Protein AF-A0A7S0QT27-F1 (afdb_monomer_lite)

Organism: NCBI:txid233186

Foldseek 3Di:
DEEEQLWDDDPLVVLVVDPQSLVVSVPVVVVLCVVLDVQAAYEYERLDDDDPVVVVVSQVVVVVSVCPPSVVRYDYAYQPCSVVDDSSDISLVSNVVRVVRLVVVLVVCPPHQYAYEYSQDADSNVVSCVSSVHHYDDDDRVLSNQCVDPQSVVVVCVVVVHDDPDDDHD

InterPro domains:
  IPR038752 IQ domain-containing protein H [PTHR14465] (1-170)
  IPR056855 IQCH-like, ATP-grasp [PF24923] (141-170)

pLDDT: mean 93.93, std 4.91, range [61.28, 98.5]

Sequence (170 aa):
VVVHVPSISREEAQRMSMDFFAVQENSQLGRLMWVGSPDVEVVYVSPFPLSADVVQYYSKLLQIRGLERAEERFKLVHPENYDRFPSHLPLAAVLLYSPRCLKRVANFCRGKEAFIIPGQVGPDDVRLACALDLPVLGPEPQVAAVYGSKSGAKRIFAMAEVNTPPGAYD

Secondary structure (DSSP, 8-state):
-EEEEEEE---HHHHHTSTTHHHHHGGGGGGGGGGGSTT--EEEE-SSPPPHHHHHHHHHHHHHTT-TTHHHHEEEE--TTTTSS-TTS-HHHHHHT-HHHHHHHHHHHTTS--EEEEEE--HHHHHHHHHHT--B-S--HHHHHHHTSHHHHHHHHHHTT----S----

Radius of gyration: 17.67 Å; chains: 1; bounding box: 39×36×51 Å

Structure (mmCIF, N/CA/C/O backbone):
data_AF-A0A7S0QT27-F1
#
_entry.id   AF-A0A7S0QT27-F1
#
loop_
_atom_site.group_PDB
_atom_site.id
_atom_site.type_symbol
_atom_site.label_atom_id
_atom_site.label_alt_id
_atom_site.label_comp_id
_atom_site.label_asym_id
_atom_site.label_entity_id
_atom_site.label_seq_id
_atom_site.pdbx_PDB_ins_code
_atom_site.Cartn_x
_atom_site.Cartn_y
_atom_site.Cartn_z
_atom_site.occupancy
_atom_site.B_iso_or_equiv
_atom_site.auth_seq_id
_atom_site.auth_comp_id
_atom_site.auth_asym_id
_atom_site.auth_atom_id
_atom_site.pdbx_PDB_model_num
ATOM 1 N N . VAL A 1 1 ? -13.870 3.415 3.012 1.00 97.19 1 VAL A N 1
ATOM 2 C CA . VAL A 1 1 ? -12.533 3.254 3.633 1.00 97.19 1 VAL A CA 1
ATOM 3 C C . VAL A 1 1 ? -11.522 2.927 2.558 1.00 97.19 1 VAL A C 1
ATOM 5 O O . VAL A 1 1 ? -11.742 2.019 1.772 1.00 97.19 1 VAL A O 1
ATOM 8 N N . VAL A 1 2 ? -10.407 3.636 2.533 1.00 98.12 2 VAL A N 1
ATOM 9 C CA . VAL A 1 2 ? -9.306 3.366 1.613 1.00 98.12 2 VAL A CA 1
ATOM 10 C C . VAL A 1 2 ? -8.152 2.777 2.409 1.00 98.12 2 VAL A C 1
ATOM 12 O O . VAL A 1 2 ? -7.628 3.428 3.313 1.00 98.12 2 VAL A O 1
ATOM 15 N N . VAL A 1 3 ? -7.771 1.538 2.100 1.00 98.50 3 VAL A N 1
ATOM 16 C CA . VAL A 1 3 ? -6.626 0.865 2.721 1.00 98.50 3 VAL A CA 1
ATOM 17 C C . VAL A 1 3 ? -5.409 1.070 1.829 1.00 98.50 3 VAL A C 1
ATOM 19 O O . VAL A 1 3 ? -5.233 0.393 0.819 1.00 98.50 3 VAL A O 1
ATOM 22 N N . HIS A 1 4 ? -4.560 2.026 2.182 1.00 98.31 4 HIS A N 1
ATOM 23 C CA . HIS A 1 4 ? -3.295 2.237 1.499 1.00 98.31 4 HIS A CA 1
ATOM 24 C C . HIS A 1 4 ? -2.253 1.258 2.024 1.00 98.31 4 HIS A C 1
ATOM 26 O O . HIS A 1 4 ? -1.837 1.327 3.182 1.00 98.31 4 HIS A O 1
ATOM 32 N N . VAL A 1 5 ? -1.805 0.383 1.132 1.00 98.19 5 VAL A N 1
ATOM 33 C CA . VAL A 1 5 ? -0.698 -0.538 1.368 1.00 98.19 5 VAL A CA 1
ATOM 34 C C . VAL A 1 5 ? 0.374 -0.146 0.367 1.00 98.19 5 VAL A C 1
ATOM 36 O O . VAL A 1 5 ? 0.303 -0.563 -0.784 1.00 98.19 5 VAL A O 1
ATOM 39 N N . PRO A 1 6 ? 1.328 0.725 0.724 1.00 97.25 6 PRO A N 1
ATOM 40 C CA . PRO A 1 6 ? 2.281 1.280 -0.230 1.00 97.25 6 PRO A CA 1
ATOM 41 C C . PRO A 1 6 ? 3.396 0.272 -0.570 1.00 97.25 6 PRO A C 1
ATOM 43 O O . PRO A 1 6 ? 4.576 0.607 -0.594 1.00 97.25 6 PRO A O 1
ATOM 46 N N . SER A 1 7 ? 3.016 -0.984 -0.814 1.00 96.38 7 SER A N 1
ATOM 47 C CA . SER A 1 7 ? 3.940 -2.055 -1.139 1.00 96.38 7 SER A CA 1
ATOM 48 C C . SER A 1 7 ? 4.520 -1.880 -2.535 1.00 96.38 7 SER A C 1
ATOM 50 O O . SER A 1 7 ? 3.816 -1.448 -3.451 1.00 96.38 7 SER A O 1
ATOM 52 N N . ILE A 1 8 ? 5.796 -2.218 -2.704 1.00 95.56 8 ILE A N 1
ATOM 53 C CA . ILE A 1 8 ? 6.480 -2.193 -3.997 1.00 95.56 8 ILE A CA 1
ATOM 54 C C . ILE A 1 8 ? 6.620 -3.628 -4.515 1.00 95.56 8 ILE A C 1
ATOM 56 O O . ILE A 1 8 ? 7.602 -4.327 -4.249 1.00 95.56 8 ILE A O 1
ATOM 60 N N . SER A 1 9 ? 5.638 -4.071 -5.299 1.00 91.31 9 SER A N 1
ATOM 61 C CA . SER A 1 9 ? 5.677 -5.376 -5.959 1.00 91.31 9 SER A CA 1
ATOM 62 C C . SER A 1 9 ? 6.521 -5.336 -7.243 1.00 91.31 9 SER A C 1
ATOM 64 O O . SER A 1 9 ? 6.033 -5.029 -8.329 1.00 91.31 9 SER A O 1
ATOM 66 N N . ARG A 1 10 ? 7.816 -5.642 -7.105 1.00 91.31 10 ARG A N 1
ATOM 67 C CA . ARG A 1 10 ? 8.789 -5.843 -8.204 1.00 91.31 10 ARG A CA 1
ATOM 68 C C . ARG A 1 10 ? 9.374 -7.252 -8.202 1.00 91.31 10 ARG A C 1
ATOM 70 O O . ARG A 1 10 ? 9.016 -8.061 -7.356 1.00 91.31 10 ARG A O 1
ATOM 77 N N . GLU A 1 11 ? 10.286 -7.562 -9.113 1.00 91.94 11 GLU A N 1
ATOM 78 C CA . GLU A 1 11 ? 11.096 -8.775 -8.972 1.00 91.94 11 GLU A CA 1
ATOM 79 C C . GLU A 1 11 ? 11.994 -8.689 -7.733 1.00 91.94 11 GLU A C 1
ATOM 81 O O . GLU A 1 11 ? 12.456 -7.611 -7.352 1.00 91.94 11 GLU A O 1
ATOM 86 N N . GLU A 1 12 ? 12.258 -9.830 -7.096 1.00 94.19 12 GLU A N 1
ATOM 87 C CA . GLU A 1 12 ? 13.032 -9.873 -5.853 1.00 94.19 12 GLU A CA 1
ATOM 88 C C . GLU A 1 12 ? 14.436 -9.286 -6.024 1.00 94.19 12 GLU A C 1
ATOM 90 O O . GLU A 1 12 ? 14.840 -8.446 -5.224 1.00 94.19 12 GLU A O 1
ATOM 95 N N . ALA A 1 13 ? 15.129 -9.630 -7.113 1.00 95.06 13 ALA A N 1
ATOM 96 C CA . ALA A 1 13 ? 16.450 -9.088 -7.428 1.00 95.06 13 ALA A CA 1
ATOM 97 C C . ALA A 1 13 ? 16.444 -7.551 -7.535 1.00 95.06 13 ALA A C 1
ATOM 99 O O . ALA A 1 13 ? 17.362 -6.886 -7.054 1.00 95.06 13 ALA A O 1
ATOM 100 N N . GLN A 1 14 ? 15.381 -6.969 -8.104 1.00 93.75 14 GLN A N 1
ATOM 101 C CA . GLN A 1 14 ? 15.227 -5.516 -8.173 1.00 93.75 14 GLN A CA 1
ATOM 102 C C . GLN A 1 14 ? 15.026 -4.920 -6.779 1.00 93.75 14 GLN A C 1
ATOM 104 O O . GLN A 1 14 ? 15.667 -3.926 -6.457 1.00 93.75 14 GLN A O 1
ATOM 109 N N . ARG A 1 15 ? 14.198 -5.535 -5.925 1.00 95.38 15 ARG A N 1
ATOM 110 C CA . ARG A 1 15 ? 14.015 -5.068 -4.539 1.00 95.38 15 ARG A CA 1
ATOM 111 C C . ARG A 1 15 ? 15.299 -5.174 -3.719 1.00 95.38 15 ARG A C 1
ATOM 113 O O . ARG A 1 15 ? 15.596 -4.266 -2.956 1.00 95.38 15 ARG A O 1
ATOM 120 N N . MET A 1 16 ? 16.084 -6.234 -3.907 1.00 96.06 16 MET A N 1
ATOM 121 C CA . MET A 1 16 ? 17.384 -6.400 -3.246 1.00 96.06 16 MET A CA 1
ATOM 122 C C . MET A 1 16 ? 18.393 -5.314 -3.641 1.00 96.06 16 MET A C 1
ATOM 124 O O . MET A 1 16 ? 19.250 -4.967 -2.837 1.00 96.06 16 MET A O 1
ATOM 128 N N . SER A 1 17 ? 18.283 -4.760 -4.853 1.00 96.19 17 SER A N 1
ATOM 129 C CA . SER A 1 17 ? 19.107 -3.627 -5.300 1.00 96.19 17 SER A CA 1
ATOM 130 C C . SER A 1 17 ? 18.629 -2.253 -4.806 1.00 96.19 17 SER A C 1
ATOM 132 O O . SER A 1 17 ? 19.277 -1.249 -5.092 1.00 96.19 17 SER A O 1
ATOM 134 N N . MET A 1 18 ? 17.487 -2.175 -4.111 1.00 95.19 18 MET A N 1
ATOM 135 C CA . MET A 1 18 ? 16.918 -0.911 -3.638 1.00 95.19 18 MET A CA 1
ATOM 136 C C . MET A 1 18 ? 17.412 -0.586 -2.228 1.00 95.19 18 MET A C 1
ATOM 138 O O . MET A 1 18 ? 17.051 -1.251 -1.256 1.00 95.19 18 MET A O 1
ATOM 142 N N . ASP A 1 19 ? 18.166 0.504 -2.102 1.00 94.81 19 ASP A N 1
ATOM 143 C CA . ASP A 1 19 ? 18.593 1.014 -0.800 1.00 94.81 19 ASP A CA 1
ATOM 144 C C . ASP A 1 19 ? 17.397 1.486 0.030 1.00 94.81 19 ASP A C 1
ATOM 146 O O . ASP A 1 19 ? 16.492 2.155 -0.473 1.00 94.81 19 ASP A O 1
ATOM 150 N N . PHE A 1 20 ? 17.397 1.170 1.327 1.00 94.62 20 PHE A N 1
ATOM 151 C CA . PHE A 1 20 ? 16.334 1.569 2.257 1.00 94.62 20 PHE A CA 1
ATOM 152 C C . PHE A 1 20 ? 14.924 1.190 1.765 1.00 94.62 20 PHE A C 1
ATOM 154 O O . PHE A 1 20 ? 13.991 1.983 1.874 1.00 94.62 20 PHE A O 1
ATOM 161 N N . PHE A 1 21 ? 14.756 -0.022 1.224 1.00 95.88 21 PHE A N 1
ATOM 162 C CA . PHE A 1 21 ? 13.515 -0.489 0.592 1.00 95.88 21 PHE A CA 1
ATOM 163 C C . PHE A 1 21 ? 12.232 -0.176 1.391 1.00 95.88 21 PHE A C 1
ATOM 165 O O . PHE A 1 21 ? 11.315 0.445 0.858 1.00 95.88 21 PHE A O 1
ATOM 172 N N . ALA A 1 22 ? 12.193 -0.486 2.692 1.00 94.75 22 ALA A N 1
ATOM 173 C CA . ALA A 1 22 ? 11.048 -0.162 3.549 1.00 94.75 22 ALA A CA 1
ATOM 174 C C . ALA A 1 22 ? 10.770 1.357 3.647 1.00 94.75 22 ALA A C 1
ATOM 176 O O . ALA A 1 22 ? 9.623 1.788 3.732 1.00 94.75 22 ALA A O 1
ATOM 177 N N . VAL A 1 23 ? 11.801 2.206 3.616 1.00 95.44 23 VAL A N 1
ATOM 178 C CA . VAL A 1 23 ? 11.629 3.672 3.584 1.00 95.44 23 VAL A CA 1
ATOM 179 C C . VAL A 1 23 ? 11.046 4.114 2.240 1.00 95.44 23 VAL A C 1
ATOM 181 O O . VAL A 1 23 ? 10.179 4.989 2.204 1.00 95.44 23 VAL A O 1
ATOM 184 N N . GLN A 1 24 ? 11.463 3.480 1.140 1.00 96.38 24 GLN A N 1
ATOM 185 C CA . GLN A 1 24 ? 10.886 3.735 -0.180 1.00 96.38 24 GLN A CA 1
ATOM 186 C C . GLN A 1 24 ? 9.403 3.350 -0.236 1.00 96.38 24 GLN A C 1
ATOM 188 O O . GLN A 1 24 ? 8.596 4.154 -0.701 1.00 96.38 24 GLN A O 1
ATOM 193 N N . GLU A 1 25 ? 9.016 2.193 0.312 1.00 95.62 25 GLU A N 1
ATOM 194 C CA . GLU A 1 25 ? 7.599 1.829 0.471 1.00 95.62 25 GLU A CA 1
ATOM 195 C C . GLU A 1 25 ? 6.853 2.900 1.286 1.00 95.62 25 GLU A C 1
ATOM 197 O O . GLU A 1 25 ? 5.779 3.354 0.907 1.00 95.62 25 GLU A O 1
ATOM 202 N N . ASN A 1 26 ? 7.457 3.435 2.349 1.00 96.12 26 ASN A N 1
ATOM 203 C CA . ASN A 1 26 ? 6.826 4.476 3.161 1.00 96.12 26 ASN A CA 1
ATOM 204 C C . ASN A 1 26 ? 6.759 5.879 2.510 1.00 96.12 26 ASN A C 1
ATOM 206 O O . ASN A 1 26 ? 6.219 6.812 3.110 1.00 96.12 26 ASN A O 1
ATOM 210 N N . SER A 1 27 ? 7.268 6.067 1.288 1.00 94.19 27 SER A N 1
ATOM 211 C CA . SER A 1 27 ? 7.317 7.384 0.624 1.00 94.19 27 SER A CA 1
ATOM 212 C C . SER A 1 27 ? 5.942 7.921 0.195 1.00 94.19 27 SER A C 1
ATOM 214 O O . SER A 1 27 ? 5.829 9.046 -0.286 1.00 94.19 27 SER A O 1
ATOM 216 N N . GLN A 1 28 ? 4.872 7.142 0.384 1.00 92.75 28 GLN A N 1
ATOM 217 C CA . GLN A 1 28 ? 3.505 7.497 -0.006 1.00 92.75 28 GLN A CA 1
ATOM 218 C C . GLN A 1 28 ? 2.638 8.031 1.151 1.00 92.75 28 GLN A C 1
ATOM 220 O O . GLN A 1 28 ? 1.416 8.109 1.005 1.00 92.75 28 GLN A O 1
ATOM 225 N N . LEU A 1 29 ? 3.234 8.447 2.277 1.00 94.00 29 LEU A N 1
ATOM 226 C CA . LEU A 1 29 ? 2.513 8.997 3.441 1.00 94.00 29 LEU A CA 1
ATOM 227 C C . LEU A 1 29 ? 1.589 10.186 3.112 1.00 94.00 29 LEU A C 1
ATOM 229 O O . LEU A 1 29 ? 0.581 10.386 3.787 1.00 94.00 29 LEU A O 1
ATOM 233 N N . GLY A 1 30 ? 1.855 10.922 2.026 1.00 93.44 30 GLY A N 1
ATOM 234 C CA . GLY A 1 30 ? 0.962 11.974 1.525 1.00 93.44 30 GLY A CA 1
ATOM 235 C C . GLY A 1 30 ? -0.470 11.499 1.226 1.00 93.44 30 GLY A C 1
ATOM 236 O O . GLY A 1 30 ? -1.398 12.307 1.238 1.00 93.44 30 GLY A O 1
ATOM 237 N N . ARG A 1 31 ? -0.688 10.188 1.040 1.00 94.06 31 ARG A N 1
ATOM 238 C CA . ARG A 1 31 ? -2.020 9.578 0.879 1.00 94.06 31 ARG A CA 1
ATOM 239 C C . ARG A 1 31 ? -2.934 9.776 2.096 1.00 94.06 31 ARG A C 1
ATOM 241 O O . ARG A 1 31 ? -4.149 9.796 1.937 1.00 94.06 31 ARG A O 1
ATOM 248 N N . LEU A 1 32 ? -2.386 10.045 3.284 1.00 93.81 32 LEU A N 1
ATOM 249 C CA . LEU A 1 32 ? -3.177 10.443 4.460 1.00 93.81 32 LEU A CA 1
ATOM 250 C C . LEU A 1 32 ? -4.055 11.677 4.200 1.00 93.81 32 LEU A C 1
ATOM 252 O O . LEU A 1 32 ? -5.103 11.834 4.823 1.00 93.81 32 LEU A O 1
ATOM 256 N N . MET A 1 33 ? -3.673 12.535 3.247 1.00 92.62 33 MET A N 1
ATOM 257 C CA . MET A 1 33 ? -4.444 13.730 2.890 1.00 92.62 33 MET A CA 1
ATOM 258 C C . MET A 1 33 ? -5.782 13.432 2.215 1.00 92.62 33 MET A C 1
ATOM 260 O O . MET A 1 33 ? -6.604 14.340 2.085 1.00 92.62 33 MET A O 1
ATOM 264 N N . TRP A 1 34 ? -6.036 12.185 1.810 1.00 93.94 34 TRP A N 1
ATOM 265 C CA . TRP A 1 34 ? -7.303 11.786 1.194 1.00 93.94 34 TRP A CA 1
ATOM 266 C C . TRP A 1 34 ? -8.499 11.928 2.143 1.00 93.94 34 TRP A C 1
ATOM 268 O O . TRP A 1 34 ? -9.618 12.134 1.675 1.00 93.94 34 TRP A O 1
ATOM 278 N N . VAL A 1 35 ? -8.251 11.959 3.460 1.00 93.25 35 VAL A N 1
ATOM 279 C CA . VAL A 1 35 ? -9.237 12.328 4.498 1.00 93.25 35 VAL A CA 1
ATOM 280 C C . VAL A 1 35 ? -9.853 13.718 4.270 1.00 93.25 35 VAL A C 1
ATOM 282 O O . VAL A 1 35 ? -10.938 14.006 4.775 1.00 93.25 35 VAL A O 1
ATOM 285 N N . GLY A 1 36 ? -9.205 14.572 3.468 1.00 88.88 36 GLY A N 1
ATOM 286 C CA . GLY A 1 36 ? -9.767 15.834 2.976 1.00 88.88 36 GLY A CA 1
ATOM 287 C C . GLY A 1 36 ? -11.144 15.699 2.325 1.00 88.88 36 GLY A C 1
ATOM 288 O O . GLY A 1 36 ? -11.940 16.628 2.406 1.00 88.88 36 GLY A O 1
ATOM 289 N N . SER A 1 37 ? -11.447 14.550 1.722 1.00 90.75 37 SER A N 1
ATOM 290 C CA . SER A 1 37 ? -12.774 14.271 1.163 1.00 90.75 37 SER A CA 1
ATOM 291 C C . SER A 1 37 ? -13.710 13.813 2.283 1.00 90.75 37 SER A C 1
ATOM 293 O O . SER A 1 37 ? -13.309 12.907 3.005 1.00 90.75 37 SER A O 1
ATOM 295 N N . PRO A 1 38 ? -14.926 14.362 2.453 1.00 88.44 38 PRO A N 1
ATOM 296 C CA . PRO A 1 38 ? -15.786 14.120 3.625 1.00 88.44 38 PRO A CA 1
ATOM 297 C C . PRO A 1 38 ? -16.188 12.651 3.840 1.00 88.44 38 PRO A C 1
ATOM 299 O O . PRO A 1 38 ? -16.314 12.225 4.985 1.00 88.44 38 PRO A O 1
ATOM 302 N N . ASP A 1 39 ? -16.273 11.862 2.769 1.00 91.44 39 ASP A N 1
ATOM 303 C CA . ASP A 1 39 ? -16.742 10.466 2.813 1.00 91.44 39 ASP A CA 1
ATOM 304 C C . ASP A 1 39 ? -15.597 9.435 2.834 1.00 91.44 39 ASP A C 1
ATOM 306 O O . ASP A 1 39 ? -15.806 8.227 2.711 1.00 91.44 39 ASP A O 1
ATOM 310 N N . VAL A 1 40 ? -14.350 9.897 2.977 1.00 94.56 40 VAL A N 1
ATOM 311 C CA . VAL A 1 40 ? -13.156 9.046 2.884 1.00 94.56 40 VAL A CA 1
ATOM 312 C C . VAL A 1 40 ? -12.496 8.861 4.242 1.00 94.56 40 VAL A C 1
ATOM 314 O O . VAL A 1 40 ? -11.918 9.779 4.814 1.00 94.56 40 VAL A O 1
ATOM 317 N N . GLU A 1 41 ? -12.524 7.641 4.757 1.00 96.12 41 GLU A N 1
ATOM 318 C CA . GLU A 1 41 ? -11.645 7.228 5.850 1.00 96.12 41 GLU A CA 1
ATOM 319 C C . GLU A 1 41 ? -10.422 6.500 5.296 1.00 96.12 41 GLU A C 1
ATOM 321 O O . GLU A 1 41 ? -10.544 5.743 4.332 1.00 96.12 41 GLU A O 1
ATOM 326 N N . VAL A 1 42 ? -9.264 6.687 5.922 1.00 97.19 42 VAL A N 1
ATOM 327 C CA . VAL A 1 42 ? -7.985 6.151 5.448 1.00 97.19 42 VAL A CA 1
ATOM 328 C C . VAL A 1 42 ? -7.371 5.199 6.471 1.00 97.19 42 VAL A C 1
ATOM 330 O O . VAL A 1 42 ? -7.163 5.558 7.625 1.00 97.19 42 VAL A O 1
ATOM 333 N N . VAL A 1 43 ? -6.984 4.004 6.038 1.00 97.88 43 VAL A N 1
ATOM 334 C CA . VAL A 1 43 ? -6.018 3.169 6.764 1.00 97.88 43 VAL A CA 1
ATOM 335 C C . VAL A 1 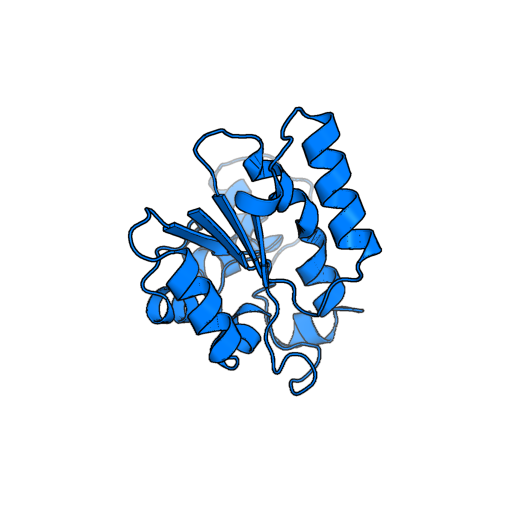43 ? -4.724 3.203 5.984 1.00 97.88 43 VAL A C 1
ATOM 337 O O . VAL A 1 43 ? -4.698 2.793 4.830 1.00 97.88 43 VAL A O 1
ATOM 340 N N . TYR A 1 44 ? -3.650 3.677 6.598 1.00 97.94 44 TYR A N 1
ATOM 341 C CA . TYR A 1 44 ? -2.326 3.613 5.999 1.00 97.94 44 TYR A CA 1
ATOM 342 C C . TYR A 1 44 ? -1.498 2.569 6.739 1.00 97.94 44 TYR A C 1
ATOM 344 O O . TYR A 1 44 ? -1.296 2.664 7.954 1.00 97.94 44 TYR A O 1
ATOM 352 N N . VAL A 1 45 ? -1.044 1.562 5.996 1.00 98.31 45 VAL A N 1
ATOM 353 C CA . VAL A 1 45 ? -0.136 0.534 6.498 1.00 98.31 45 VAL A CA 1
ATOM 354 C C . VAL A 1 45 ? 1.288 1.043 6.307 1.00 98.31 45 VAL A C 1
ATOM 356 O O . VAL A 1 45 ? 1.769 1.121 5.181 1.00 98.31 45 VAL A O 1
ATOM 359 N N . SER A 1 46 ? 1.967 1.415 7.389 1.00 97.81 46 SER A N 1
ATOM 360 C CA . SER A 1 46 ? 3.389 1.746 7.347 1.00 97.81 46 SER A CA 1
ATOM 361 C C . SER A 1 46 ? 4.233 0.475 7.494 1.00 97.81 46 SER A C 1
ATOM 363 O O . SER A 1 46 ? 3.856 -0.427 8.245 1.00 97.81 46 SER A O 1
ATOM 365 N N . PRO A 1 47 ? 5.392 0.383 6.822 1.00 96.75 47 PRO A N 1
ATOM 366 C CA . PRO A 1 47 ? 6.255 -0.793 6.918 1.00 96.75 47 PRO A CA 1
ATOM 367 C C . PRO A 1 47 ? 6.935 -0.942 8.281 1.00 96.75 47 PRO A C 1
ATOM 369 O O . PRO A 1 47 ? 7.379 -2.027 8.623 1.00 96.75 47 PRO A O 1
ATOM 372 N N . PHE A 1 48 ? 6.978 0.120 9.082 1.00 96.19 48 PHE A N 1
ATOM 373 C CA . PHE A 1 48 ? 7.526 0.139 10.438 1.00 96.19 48 PHE A CA 1
ATOM 374 C C . PHE A 1 48 ? 6.746 1.139 11.314 1.00 96.19 48 PHE A C 1
ATOM 376 O O . PHE A 1 48 ? 5.974 1.950 10.780 1.00 96.19 48 PHE A O 1
ATOM 383 N N . PRO A 1 49 ? 6.911 1.109 12.650 1.00 96.62 49 PRO A N 1
ATOM 384 C CA . PRO A 1 49 ? 6.325 2.102 13.546 1.00 96.62 49 PRO A CA 1
ATOM 385 C C . PRO A 1 49 ? 6.820 3.516 13.211 1.00 96.62 49 PRO A C 1
ATOM 387 O O . PRO A 1 49 ? 8.022 3.763 13.143 1.00 96.62 49 PRO A O 1
ATOM 390 N N . LEU A 1 50 ? 5.894 4.453 13.007 1.00 95.81 50 LEU A N 1
ATOM 391 C CA . LEU A 1 50 ? 6.226 5.858 12.752 1.00 95.81 50 LEU A CA 1
ATOM 392 C C . LEU A 1 50 ? 6.495 6.595 14.069 1.00 95.81 50 LEU A C 1
ATOM 394 O O . LEU A 1 50 ? 5.861 6.303 15.085 1.00 95.81 50 LEU A O 1
ATOM 398 N N . SER A 1 51 ? 7.410 7.568 14.048 1.00 95.75 51 SER A N 1
ATOM 399 C CA . SER A 1 51 ? 7.669 8.424 15.208 1.00 95.75 51 SER A CA 1
ATOM 400 C C . SER A 1 51 ? 6.474 9.332 15.509 1.00 95.75 51 SER A C 1
ATOM 402 O O . SER A 1 51 ? 5.704 9.687 14.612 1.00 95.75 51 SER A O 1
ATOM 404 N N . ALA A 1 52 ? 6.343 9.745 16.773 1.00 94.31 52 ALA A N 1
ATOM 405 C CA . ALA A 1 52 ? 5.295 10.673 17.196 1.00 94.31 52 ALA A CA 1
ATOM 406 C C . ALA A 1 52 ? 5.323 11.981 16.385 1.00 94.31 52 ALA A C 1
ATOM 408 O O . ALA A 1 52 ? 4.265 12.463 15.993 1.00 94.31 52 ALA A O 1
ATOM 409 N N . ASP A 1 53 ? 6.513 12.482 16.042 1.00 95.56 53 ASP A N 1
ATOM 410 C CA . ASP A 1 53 ? 6.687 13.698 15.240 1.00 95.56 53 ASP A CA 1
ATOM 411 C C . ASP A 1 53 ? 6.085 13.563 13.836 1.00 95.56 53 ASP A C 1
ATOM 413 O O . ASP A 1 53 ? 5.433 14.486 13.349 1.00 95.56 53 ASP A O 1
ATOM 417 N N . VAL A 1 54 ? 6.250 12.402 13.187 1.00 93.31 54 VAL A N 1
ATOM 418 C CA . VAL A 1 54 ? 5.655 12.143 11.865 1.00 93.31 54 VAL A CA 1
ATOM 419 C C . VAL A 1 54 ? 4.133 12.108 11.970 1.00 93.31 54 VAL A C 1
ATOM 421 O O . VAL A 1 54 ? 3.448 12.723 11.153 1.00 93.31 54 VAL A O 1
ATOM 424 N N . VAL A 1 55 ? 3.592 11.428 12.985 1.00 92.38 55 VAL A N 1
ATOM 425 C CA . VAL A 1 55 ? 2.139 11.386 13.217 1.00 92.38 55 VAL A CA 1
ATOM 426 C C . VAL A 1 55 ? 1.599 12.795 13.471 1.00 92.38 55 VAL A C 1
ATOM 428 O O . VAL A 1 55 ? 0.649 13.218 12.814 1.00 92.38 55 VAL A O 1
ATOM 431 N N . GLN A 1 56 ? 2.249 13.551 14.358 1.00 92.38 56 GLN A N 1
ATOM 432 C CA . GLN A 1 56 ? 1.867 14.914 14.714 1.00 92.38 56 GLN A CA 1
ATOM 433 C C 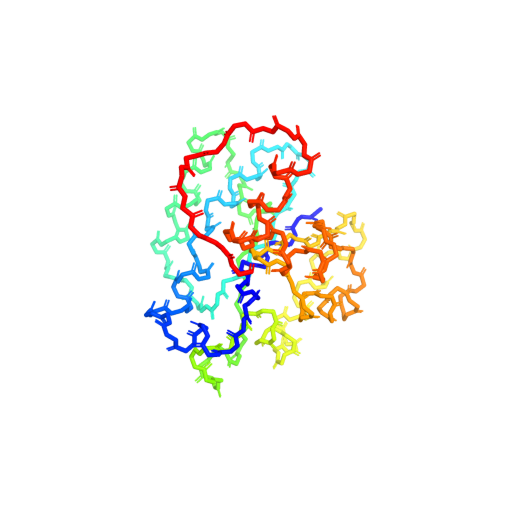. GLN A 1 56 ? 1.947 15.867 13.518 1.00 92.38 56 GLN A C 1
ATOM 435 O O . GLN A 1 56 ? 1.058 16.703 13.349 1.00 92.38 56 GLN A O 1
ATOM 440 N N . TYR A 1 57 ? 2.968 15.732 12.668 1.00 93.12 57 TYR A N 1
ATOM 441 C CA . TYR A 1 57 ? 3.107 16.518 11.444 1.00 93.12 57 TYR A CA 1
ATOM 442 C C . TYR A 1 57 ? 1.880 16.359 10.539 1.00 93.12 57 TYR A C 1
ATOM 444 O O . TYR A 1 57 ? 1.263 17.355 10.154 1.00 93.12 57 TYR A O 1
ATOM 452 N N . TYR A 1 58 ? 1.471 15.119 10.252 1.00 92.50 58 TYR A N 1
ATOM 453 C CA . TYR A 1 58 ? 0.307 14.859 9.403 1.00 92.50 58 TYR A CA 1
ATOM 454 C C . TYR A 1 58 ? -1.017 15.244 10.076 1.00 92.50 58 TYR A C 1
ATOM 456 O O . TYR A 1 58 ? -1.876 15.823 9.405 1.00 92.50 58 TYR A O 1
ATOM 464 N N . SER A 1 59 ? -1.172 15.019 11.388 1.00 90.38 59 SER A N 1
ATOM 465 C CA . SER A 1 59 ? -2.328 15.521 12.148 1.00 90.38 59 SER A CA 1
ATOM 466 C C . SER A 1 59 ? -2.441 17.045 12.039 1.00 90.38 59 SER A C 1
ATOM 468 O O . SER A 1 59 ? -3.513 17.568 11.731 1.00 90.38 59 SER A O 1
ATOM 470 N N . LYS A 1 60 ? -1.332 17.777 12.222 1.00 91.88 60 LYS A N 1
ATOM 471 C CA . LYS A 1 60 ? -1.323 19.243 12.147 1.00 91.88 60 LYS A CA 1
ATOM 472 C C . LYS A 1 60 ? -1.610 19.750 10.737 1.00 91.88 60 LYS A C 1
ATOM 474 O O . LYS A 1 60 ? -2.357 20.715 10.581 1.00 91.88 60 LYS A O 1
ATOM 479 N N . LEU A 1 61 ? -1.060 19.090 9.717 1.00 91.88 61 LEU A N 1
ATOM 480 C CA . LEU A 1 61 ? -1.324 19.407 8.315 1.00 91.88 61 LEU A CA 1
ATOM 481 C C . LEU A 1 61 ? -2.826 19.295 7.992 1.00 91.88 61 LEU A C 1
ATOM 483 O O . LEU A 1 61 ? -3.382 20.178 7.344 1.00 91.88 61 LEU A O 1
ATOM 487 N N . LEU A 1 62 ? -3.500 18.254 8.493 1.00 90.44 62 LEU A N 1
ATOM 488 C CA . LEU A 1 62 ? -4.945 18.062 8.314 1.00 90.44 62 LEU A CA 1
ATOM 489 C C . LEU A 1 62 ? -5.771 19.106 9.081 1.00 90.44 62 LEU A C 1
ATOM 491 O O . LEU A 1 62 ? -6.725 19.649 8.523 1.00 90.44 62 LEU A O 1
ATOM 495 N N . GLN A 1 63 ? -5.373 19.456 10.308 1.00 90.00 63 GLN A N 1
ATOM 496 C CA . GLN A 1 63 ? -6.016 20.528 11.081 1.00 90.00 63 GLN A CA 1
ATOM 497 C C . GLN A 1 63 ? -5.949 21.880 10.361 1.00 90.00 63 GLN A C 1
ATOM 499 O O . GLN A 1 63 ? -6.948 22.589 10.304 1.00 90.00 63 GLN A O 1
ATOM 504 N N . ILE A 1 64 ? -4.802 22.223 9.757 1.00 89.69 64 ILE A N 1
ATOM 505 C CA . ILE A 1 64 ? -4.642 23.461 8.970 1.00 89.69 64 ILE A CA 1
ATOM 506 C C . ILE A 1 64 ? -5.619 23.498 7.783 1.00 89.69 64 ILE A C 1
ATOM 508 O O . ILE A 1 64 ? -6.068 24.570 7.388 1.00 89.69 64 ILE A O 1
ATOM 512 N N . ARG A 1 65 ? -6.001 22.337 7.239 1.00 86.31 65 ARG A N 1
ATOM 513 C CA . ARG A 1 65 ? -7.012 22.222 6.176 1.00 86.31 65 ARG A CA 1
ATOM 514 C C . ARG A 1 65 ? -8.460 22.215 6.685 1.00 86.31 65 ARG A C 1
ATOM 516 O O . ARG A 1 65 ? -9.364 21.993 5.886 1.00 86.31 65 ARG A O 1
ATOM 523 N N . GLY A 1 66 ? -8.687 22.452 7.977 1.00 85.56 66 GLY A N 1
ATOM 524 C CA . GLY A 1 66 ? -10.019 22.528 8.584 1.00 85.56 66 GLY A CA 1
ATOM 525 C C . GLY A 1 66 ? -10.569 21.200 9.115 1.00 85.56 66 GLY A C 1
ATOM 526 O O . GLY A 1 66 ? -11.749 21.122 9.443 1.00 85.56 66 GLY A O 1
ATOM 527 N N . LEU A 1 67 ? -9.749 20.146 9.213 1.00 87.25 67 LEU A N 1
ATOM 528 C CA . LEU A 1 67 ? -10.158 18.857 9.786 1.00 87.25 67 LEU A CA 1
ATOM 529 C C . LEU A 1 67 ? -9.749 18.767 11.262 1.00 87.25 67 LEU A C 1
ATOM 531 O O . LEU A 1 67 ? -8.695 18.223 11.591 1.00 87.25 67 LEU A O 1
ATOM 535 N N . GLU A 1 68 ? -10.590 19.270 12.166 1.00 75.19 68 GLU A N 1
ATOM 536 C CA . GLU A 1 68 ? -10.270 19.294 13.605 1.00 75.19 68 GLU A CA 1
ATOM 537 C C . GLU A 1 68 ? -10.172 17.894 14.240 1.00 75.19 68 GLU A C 1
ATOM 539 O O . GLU A 1 68 ? -9.371 17.685 15.148 1.00 75.19 68 GLU A O 1
ATOM 544 N N . ARG A 1 69 ? -10.919 16.906 13.721 1.00 80.56 69 ARG A N 1
ATOM 545 C CA . ARG A 1 69 ? -10.937 15.507 14.208 1.00 80.56 69 ARG A CA 1
ATOM 546 C C . ARG A 1 69 ? -10.374 14.519 13.183 1.00 80.56 69 ARG A C 1
ATOM 548 O O . ARG A 1 69 ? -10.906 13.430 12.978 1.00 80.56 69 ARG A O 1
ATOM 555 N N . ALA A 1 70 ? -9.292 14.903 12.508 1.00 78.75 70 ALA A N 1
ATOM 556 C CA . ALA A 1 70 ? -8.671 14.085 11.465 1.00 78.75 70 ALA A CA 1
ATOM 557 C C . ALA A 1 70 ? -8.278 12.669 11.942 1.00 78.75 70 ALA A C 1
ATOM 559 O O . ALA A 1 70 ? -8.433 11.705 11.197 1.00 78.75 70 ALA A O 1
ATOM 560 N N . GLU A 1 71 ? -7.842 12.527 13.196 1.00 79.12 71 GLU A N 1
ATOM 561 C CA . GLU A 1 71 ? -7.379 11.263 13.803 1.00 79.12 71 GLU A CA 1
ATOM 562 C C . GLU A 1 71 ? -8.483 10.200 13.965 1.00 79.12 71 GLU A C 1
ATOM 564 O O . GLU A 1 71 ? -8.218 9.011 14.178 1.00 79.12 71 GLU A O 1
ATOM 569 N N . GLU A 1 72 ? -9.745 10.609 13.849 1.00 85.50 72 GLU A N 1
ATOM 570 C CA . GLU A 1 72 ? -10.890 9.696 13.816 1.00 85.50 72 GLU A CA 1
ATOM 571 C C . GLU A 1 72 ? -11.078 9.081 12.435 1.00 85.50 72 GLU A C 1
ATOM 573 O O . GLU A 1 72 ? -11.580 7.965 12.321 1.00 85.50 72 GLU A O 1
ATOM 578 N N . ARG A 1 73 ? -10.616 9.789 11.400 1.00 89.19 73 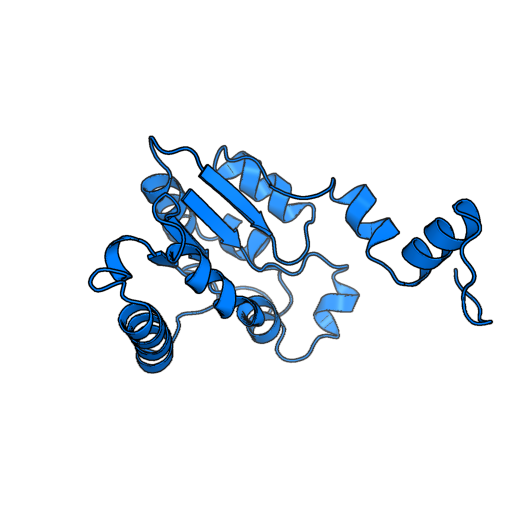ARG A N 1
ATOM 579 C CA . ARG A 1 73 ? -10.831 9.461 9.993 1.00 89.19 73 ARG A CA 1
ATOM 580 C C . ARG A 1 73 ? -9.606 8.864 9.309 1.00 89.19 73 ARG A C 1
ATOM 582 O O . ARG A 1 73 ? -9.758 8.298 8.230 1.00 89.19 73 ARG A O 1
ATOM 589 N N . PHE A 1 74 ? -8.418 8.930 9.917 1.00 92.50 74 PHE A N 1
ATOM 590 C CA . PHE A 1 74 ? -7.294 8.081 9.520 1.00 92.50 74 PHE A CA 1
ATOM 591 C C . PHE A 1 74 ? -6.811 7.166 10.642 1.00 92.50 74 PHE A C 1
ATOM 593 O O . PHE A 1 74 ? -6.885 7.495 11.826 1.00 92.50 74 PHE A O 1
ATOM 600 N N . LYS A 1 75 ? -6.258 6.014 10.258 1.00 94.00 75 LYS A N 1
ATOM 601 C CA . LYS A 1 75 ? -5.524 5.108 11.141 1.00 94.00 75 LYS A CA 1
ATOM 602 C C . LYS A 1 75 ? -4.180 4.750 10.529 1.00 94.00 75 LYS A C 1
ATOM 604 O O . LYS A 1 75 ? -4.096 4.349 9.372 1.00 94.00 75 LYS A O 1
ATOM 609 N N . LEU A 1 76 ? -3.144 4.862 11.351 1.00 96.00 76 LEU A N 1
ATOM 610 C CA . LEU A 1 76 ? -1.805 4.372 11.058 1.00 96.00 76 LEU A CA 1
ATOM 611 C C . LEU A 1 76 ? -1.647 3.005 11.717 1.00 96.00 76 LEU A C 1
ATOM 613 O O . LEU A 1 76 ? -1.851 2.858 12.926 1.00 96.00 76 LEU A O 1
ATOM 617 N N . VAL A 1 77 ? -1.312 1.997 10.923 1.00 97.19 77 VAL A N 1
ATOM 618 C CA . VAL A 1 77 ? -1.032 0.641 11.403 1.00 97.19 77 VAL A CA 1
ATOM 619 C C . VAL A 1 77 ? 0.289 0.171 10.819 1.00 97.19 77 VAL A C 1
ATOM 621 O O . VAL A 1 77 ? 0.667 0.60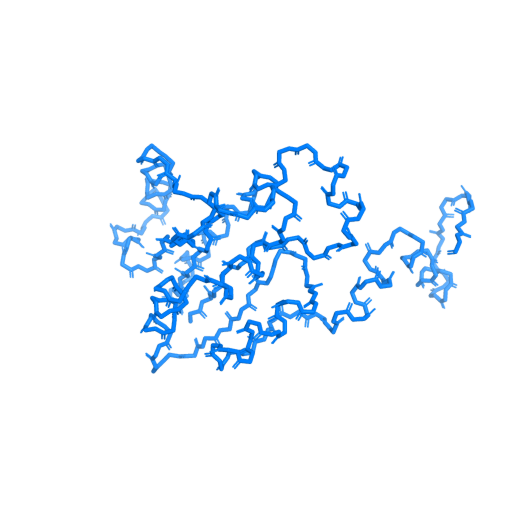0 9.738 1.00 97.19 77 VAL A O 1
ATOM 624 N N . HIS A 1 78 ? 0.982 -0.713 11.524 1.00 97.75 78 HIS A N 1
ATOM 625 C CA . HIS A 1 78 ? 2.203 -1.343 11.035 1.00 97.75 78 HIS A CA 1
ATOM 626 C C . HIS A 1 78 ? 2.166 -2.845 11.344 1.00 97.75 78 HIS A C 1
ATOM 628 O O . HIS A 1 78 ? 1.560 -3.236 12.351 1.00 97.75 78 HIS A O 1
ATOM 634 N N . PRO A 1 79 ? 2.776 -3.691 10.497 1.00 98.00 79 PRO A N 1
ATOM 635 C CA . PRO A 1 79 ? 2.909 -5.121 10.757 1.00 98.00 79 PRO A CA 1
ATOM 636 C C . PRO A 1 79 ? 3.690 -5.381 12.054 1.00 98.00 79 PRO A C 1
ATOM 638 O O . PRO A 1 79 ? 4.765 -4.823 12.251 1.00 98.00 79 PRO A O 1
ATOM 641 N N . GLU A 1 80 ? 3.187 -6.232 12.950 1.00 97.06 80 GLU A N 1
ATOM 642 C CA . GLU A 1 80 ? 3.861 -6.507 14.230 1.00 97.06 80 GLU A CA 1
ATOM 643 C C . GLU A 1 80 ? 5.171 -7.301 14.100 1.00 97.06 80 GLU A C 1
ATOM 645 O O . GLU A 1 80 ? 5.952 -7.326 15.044 1.00 97.06 80 GLU A O 1
ATOM 650 N N . ASN A 1 81 ? 5.402 -7.949 12.955 1.00 92.75 81 ASN A N 1
ATOM 651 C CA . ASN A 1 81 ? 6.588 -8.764 12.677 1.00 92.75 81 ASN A CA 1
ATOM 652 C C . ASN A 1 81 ? 7.539 -8.086 11.669 1.00 92.75 81 ASN A C 1
ATOM 654 O O . ASN A 1 81 ? 8.327 -8.773 11.023 1.00 92.75 81 ASN A O 1
ATOM 658 N N . TYR A 1 82 ? 7.438 -6.766 11.481 1.00 93.88 82 TYR A N 1
ATOM 659 C CA . TYR A 1 82 ? 8.159 -6.038 10.428 1.00 93.88 82 TYR A CA 1
ATOM 660 C C . TYR A 1 82 ? 9.688 -6.201 10.465 1.00 93.88 82 TYR A C 1
ATOM 662 O O . TYR A 1 82 ? 10.335 -6.168 9.425 1.00 93.88 82 TYR A O 1
ATOM 670 N N . ASP A 1 83 ? 10.259 -6.402 11.650 1.00 94.50 83 ASP A N 1
ATOM 671 C CA . ASP A 1 83 ? 11.694 -6.542 11.904 1.00 94.50 83 ASP A CA 1
ATOM 672 C C . ASP A 1 83 ? 12.205 -7.989 11.780 1.00 94.50 83 ASP A C 1
ATOM 674 O O . ASP A 1 83 ? 13.403 -8.236 11.903 1.00 94.50 83 ASP A O 1
ATOM 678 N N . ARG A 1 84 ? 11.313 -8.959 11.534 1.00 94.81 84 ARG A N 1
ATOM 679 C CA . ARG A 1 84 ? 11.644 -10.396 11.466 1.00 94.81 84 ARG A CA 1
ATOM 680 C C . ARG A 1 84 ? 11.861 -10.924 10.053 1.00 94.81 84 ARG A C 1
ATOM 682 O O . ARG A 1 84 ? 12.263 -12.076 9.895 1.00 94.81 84 ARG A O 1
ATOM 689 N N . PHE A 1 85 ? 11.557 -10.122 9.039 1.00 93.81 85 PHE A N 1
ATOM 690 C CA . PHE A 1 85 ? 11.646 -10.517 7.638 1.00 93.81 85 PHE A CA 1
ATOM 691 C C . PHE A 1 85 ? 12.870 -9.902 6.957 1.00 93.81 85 PHE A C 1
ATOM 693 O O . PHE A 1 85 ? 13.384 -8.881 7.419 1.00 93.81 85 PHE A O 1
ATOM 700 N N . PRO A 1 86 ? 13.339 -10.492 5.842 1.00 94.38 86 PRO A N 1
ATOM 701 C CA . PRO A 1 86 ? 14.351 -9.858 5.009 1.00 94.38 86 PRO A CA 1
ATOM 702 C C . PRO A 1 86 ? 13.931 -8.442 4.603 1.00 94.38 86 PRO A C 1
ATOM 704 O O . PRO A 1 86 ? 12.766 -8.203 4.282 1.00 94.38 86 PRO A O 1
ATOM 707 N N . SER A 1 87 ? 14.886 -7.511 4.576 1.00 92.88 87 SER A N 1
ATOM 708 C CA . SER A 1 87 ? 14.632 -6.083 4.328 1.00 92.88 87 SER A CA 1
ATOM 709 C C . SER A 1 87 ? 14.056 -5.775 2.943 1.00 92.88 87 SER A C 1
ATOM 711 O O . SER A 1 87 ? 13.556 -4.675 2.727 1.00 92.88 87 SER A O 1
ATOM 713 N N . HIS A 1 88 ? 14.125 -6.729 2.014 1.00 94.56 88 HIS A N 1
ATOM 714 C CA . HIS A 1 88 ? 13.614 -6.639 0.648 1.00 94.56 88 HIS A CA 1
ATOM 715 C C . HIS A 1 88 ? 12.262 -7.345 0.449 1.00 94.56 88 HIS A C 1
ATOM 717 O O . HIS A 1 88 ? 11.790 -7.450 -0.690 1.00 94.56 88 HIS A O 1
ATOM 723 N N . LEU A 1 89 ? 11.649 -7.878 1.514 1.00 95.56 89 LEU A N 1
ATOM 724 C CA . LEU A 1 89 ? 10.320 -8.487 1.442 1.00 95.56 89 LEU A CA 1
ATOM 725 C C . LEU A 1 89 ? 9.251 -7.381 1.309 1.00 95.56 89 LEU A C 1
ATOM 727 O O . LEU A 1 89 ? 9.272 -6.439 2.099 1.00 95.56 89 LEU A O 1
ATOM 731 N N . PRO A 1 90 ? 8.319 -7.466 0.339 1.00 96.56 90 PRO A N 1
ATOM 732 C CA . PRO A 1 90 ? 7.332 -6.415 0.105 1.00 96.56 90 PRO A CA 1
ATOM 733 C C . PRO A 1 90 ? 6.342 -6.297 1.269 1.00 96.56 90 PRO A C 1
ATOM 735 O O . PRO A 1 90 ? 5.913 -7.306 1.839 1.00 96.56 90 PRO A O 1
ATOM 738 N N . LEU A 1 91 ? 5.920 -5.071 1.589 1.00 97.69 91 LEU A N 1
ATOM 739 C CA . LEU A 1 91 ? 4.980 -4.786 2.675 1.00 97.69 91 LEU A CA 1
ATOM 740 C C . LEU A 1 91 ? 3.686 -5.612 2.618 1.00 97.69 91 LEU A C 1
ATOM 742 O O . LEU A 1 91 ? 3.195 -6.035 3.664 1.00 97.69 91 LEU A O 1
ATOM 746 N N . ALA A 1 92 ? 3.134 -5.875 1.429 1.00 97.75 92 ALA A N 1
ATOM 747 C CA . ALA A 1 92 ? 1.942 -6.713 1.284 1.00 97.75 92 ALA A CA 1
ATOM 748 C C . ALA A 1 92 ? 2.176 -8.138 1.830 1.00 97.75 92 ALA A C 1
ATOM 750 O O . ALA A 1 92 ? 1.342 -8.663 2.571 1.00 97.75 92 ALA A O 1
ATOM 751 N N . ALA A 1 93 ? 3.345 -8.730 1.557 1.00 97.12 93 ALA A N 1
ATOM 752 C CA . ALA A 1 93 ? 3.737 -10.027 2.105 1.00 97.12 93 ALA A CA 1
ATOM 753 C C . ALA A 1 93 ? 3.997 -9.956 3.616 1.00 97.12 93 ALA A C 1
ATOM 755 O O . ALA A 1 93 ? 3.503 -10.795 4.368 1.00 97.12 93 ALA A O 1
ATOM 756 N N . VAL A 1 94 ? 4.711 -8.930 4.090 1.00 97.62 94 VAL A N 1
ATOM 757 C CA . VAL A 1 94 ? 4.954 -8.722 5.532 1.00 97.62 94 VAL A CA 1
ATOM 758 C C . VAL A 1 94 ? 3.630 -8.598 6.303 1.00 97.62 94 VAL A C 1
ATOM 760 O O . VAL A 1 94 ? 3.484 -9.147 7.400 1.00 97.62 94 VAL A O 1
ATOM 763 N N . LEU A 1 95 ? 2.638 -7.914 5.723 1.00 97.81 95 LEU A N 1
ATOM 764 C CA . LEU A 1 95 ? 1.303 -7.757 6.297 1.00 97.81 95 LEU A CA 1
ATOM 765 C C . LEU A 1 95 ? 0.528 -9.082 6.348 1.00 97.81 95 LEU A C 1
ATOM 767 O O . LEU A 1 95 ? -0.110 -9.362 7.363 1.00 97.81 95 LEU A O 1
ATOM 771 N N . LEU A 1 96 ? 0.620 -9.920 5.308 1.00 97.62 96 LEU A N 1
ATOM 772 C CA . LEU A 1 96 ? 0.032 -11.268 5.297 1.00 97.62 96 LEU A CA 1
ATOM 773 C C . LEU A 1 96 ? 0.569 -12.145 6.440 1.00 97.62 96 LEU A C 1
ATOM 775 O O . LEU A 1 96 ? -0.186 -12.913 7.034 1.00 97.62 96 LEU A O 1
ATOM 779 N N . TYR A 1 97 ? 1.842 -11.981 6.809 1.00 96.81 97 TYR A N 1
ATOM 780 C CA . TYR A 1 97 ? 2.458 -12.675 7.948 1.00 96.81 97 TYR A CA 1
ATOM 781 C C . TYR A 1 97 ? 2.306 -11.948 9.299 1.00 96.81 97 TYR A C 1
ATOM 783 O O . TYR A 1 97 ? 2.943 -12.317 10.291 1.00 96.81 97 TYR A O 1
ATOM 791 N N . SER A 1 98 ? 1.458 -10.920 9.362 1.00 97.62 98 SER A N 1
ATOM 792 C CA . SER A 1 98 ? 1.227 -10.093 10.552 1.00 97.62 98 SER A CA 1
ATOM 793 C C . SER A 1 98 ? -0.253 -10.128 10.961 1.00 97.62 98 SER A C 1
ATOM 795 O O . SER A 1 98 ? -1.008 -9.185 10.696 1.00 97.62 98 SER A O 1
ATOM 797 N N . PRO A 1 99 ? -0.714 -11.232 11.586 1.00 97.19 99 PRO A N 1
ATOM 798 C CA . PRO A 1 99 ? -2.132 -11.493 11.833 1.00 97.19 99 PRO A CA 1
ATOM 799 C C . PRO A 1 99 ? -2.824 -10.462 12.735 1.00 97.19 99 PRO A C 1
ATOM 801 O O . PRO A 1 99 ? -4.033 -10.263 12.611 1.00 97.19 99 PRO A O 1
ATOM 804 N N . ARG A 1 100 ? -2.116 -9.803 13.659 1.00 97.94 100 ARG A N 1
ATOM 805 C CA . ARG A 1 100 ? -2.686 -8.748 14.512 1.00 97.94 100 ARG A CA 1
ATOM 806 C C . ARG A 1 100 ? -2.932 -7.486 13.696 1.00 97.94 100 ARG A C 1
ATOM 808 O O . ARG A 1 100 ? -4.022 -6.925 13.794 1.00 97.94 100 ARG A O 1
ATOM 815 N N . CYS A 1 101 ? -1.967 -7.054 12.885 1.00 98.06 101 CYS A N 1
ATOM 816 C CA . CYS A 1 101 ? -2.138 -5.919 11.981 1.00 98.06 101 CYS A CA 1
ATOM 817 C C . CYS A 1 101 ? -3.244 -6.192 10.954 1.00 98.06 101 CYS A C 1
ATOM 819 O O . CYS A 1 101 ? -4.162 -5.384 10.820 1.00 98.06 101 CYS A O 1
ATOM 821 N N . LEU A 1 102 ? -3.243 -7.375 10.333 1.00 97.75 102 LEU A N 1
ATOM 822 C CA . LEU A 1 102 ? -4.273 -7.784 9.377 1.00 97.75 102 LEU A CA 1
ATOM 823 C C . LEU A 1 102 ? -5.681 -7.736 9.998 1.00 97.75 102 LEU A C 1
ATOM 825 O O . LEU A 1 102 ? -6.596 -7.139 9.432 1.00 97.75 102 LEU A O 1
ATOM 829 N N . LYS A 1 103 ? -5.847 -8.259 11.223 1.00 98.06 103 LYS A N 1
ATOM 830 C CA . LYS A 1 103 ? -7.108 -8.156 11.982 1.00 98.06 103 LYS A CA 1
ATOM 831 C C . LYS A 1 103 ? -7.504 -6.712 12.284 1.00 98.06 103 LYS A C 1
ATOM 833 O O . LYS A 1 103 ? -8.692 -6.401 12.260 1.00 98.06 103 LYS A O 1
ATOM 838 N N . ARG A 1 104 ? -6.549 -5.821 12.578 1.00 97.56 104 ARG A N 1
ATOM 839 C CA . ARG A 1 104 ? -6.832 -4.390 12.802 1.00 97.56 104 ARG A CA 1
ATOM 840 C C . ARG A 1 104 ? -7.363 -3.726 11.534 1.00 97.56 104 ARG A C 1
ATOM 842 O O . ARG A 1 104 ? -8.355 -3.009 11.627 1.00 97.56 104 ARG A O 1
ATOM 849 N N . VAL A 1 105 ? -6.749 -4.000 10.380 1.00 98.06 105 VAL A N 1
ATOM 850 C CA . VAL A 1 105 ? -7.222 -3.510 9.074 1.00 98.06 105 VAL A CA 1
ATOM 851 C C . VAL A 1 105 ? -8.636 -4.030 8.796 1.00 98.06 105 VAL A C 1
ATOM 853 O O . VAL A 1 105 ? -9.539 -3.230 8.559 1.00 98.06 105 VAL A O 1
ATOM 856 N N . ALA A 1 106 ? -8.861 -5.342 8.926 1.00 97.88 106 ALA A N 1
ATOM 857 C CA . ALA A 1 106 ? -10.169 -5.960 8.701 1.00 97.88 106 ALA A CA 1
ATOM 858 C C . ALA A 1 106 ? -11.260 -5.402 9.635 1.00 97.88 106 ALA A C 1
ATOM 860 O O . ALA A 1 106 ? -12.360 -5.077 9.195 1.00 97.88 106 ALA A O 1
ATOM 861 N N . ASN A 1 107 ? -10.956 -5.233 10.927 1.00 96.94 107 ASN A N 1
ATOM 862 C CA . ASN A 1 107 ? -11.895 -4.661 11.895 1.00 96.94 107 ASN A CA 1
ATOM 863 C C . ASN A 1 107 ? -12.269 -3.216 11.554 1.00 96.94 107 ASN A C 1
ATOM 865 O O . ASN A 1 107 ? -13.425 -2.842 11.723 1.00 96.94 107 ASN A O 1
ATOM 869 N N . PHE A 1 108 ? -11.316 -2.413 11.075 1.00 95.88 108 PHE A N 1
ATOM 870 C CA . PHE A 1 108 ? -11.588 -1.034 10.676 1.00 95.88 108 PHE A CA 1
ATOM 871 C C . PHE A 1 108 ? -12.464 -0.950 9.416 1.00 95.88 108 PHE A C 1
ATOM 873 O O . PHE A 1 108 ? -13.264 -0.027 9.280 1.00 95.88 108 PHE A O 1
ATOM 880 N N . CYS A 1 109 ? -12.340 -1.926 8.514 1.00 96.94 109 CYS A N 1
ATOM 881 C CA . CYS A 1 109 ? -13.119 -1.993 7.275 1.00 96.94 109 CYS A CA 1
ATOM 882 C C . CYS A 1 109 ? -14.517 -2.610 7.457 1.00 96.94 109 CYS A C 1
ATOM 884 O O . CYS A 1 109 ? -15.367 -2.460 6.583 1.00 96.94 109 CYS A O 1
ATOM 886 N N . ARG A 1 110 ? -14.781 -3.302 8.573 1.00 96.38 110 ARG A N 1
ATOM 887 C CA . ARG A 1 110 ? -16.032 -4.042 8.792 1.00 96.38 110 ARG A CA 1
ATOM 888 C C . ARG A 1 110 ? -17.263 -3.136 8.675 1.00 96.38 110 ARG A C 1
ATOM 890 O O . ARG A 1 110 ? -17.377 -2.145 9.391 1.00 96.38 110 ARG A O 1
ATOM 897 N N . GLY A 1 111 ? -18.211 -3.538 7.827 1.00 96.25 111 GLY A N 1
ATOM 898 C CA . GLY A 1 111 ? -19.480 -2.829 7.624 1.00 96.25 111 GLY A CA 1
ATOM 899 C C . GLY A 1 111 ? -19.360 -1.534 6.815 1.00 96.25 111 GLY A C 1
ATOM 900 O O . GLY A 1 111 ? -20.307 -0.755 6.796 1.00 96.25 111 GLY A O 1
ATOM 901 N N . LYS A 1 112 ? -18.212 -1.291 6.171 1.00 95.75 112 LYS A N 1
ATOM 902 C CA . LYS A 1 112 ? -17.950 -0.111 5.343 1.00 95.75 112 LYS A CA 1
ATOM 903 C C . LYS A 1 112 ? -17.563 -0.548 3.935 1.00 95.75 112 LYS A C 1
ATOM 905 O O . LYS A 1 112 ? -16.919 -1.579 3.763 1.00 95.75 112 LYS A O 1
ATOM 910 N N . GLU A 1 113 ? -17.878 0.270 2.937 1.00 97.19 113 GLU A N 1
ATOM 911 C CA . GLU A 1 113 ? -17.325 0.092 1.593 1.00 97.19 113 GLU A CA 1
ATOM 912 C C . GLU A 1 113 ? -15.820 0.350 1.649 1.00 97.19 113 GLU A C 1
ATOM 914 O O . GLU A 1 113 ? -15.377 1.453 1.991 1.00 97.19 113 GLU A O 1
ATOM 919 N N . ALA A 1 114 ? -15.024 -0.683 1.393 1.00 98.06 114 ALA A N 1
ATOM 920 C CA . ALA A 1 114 ? -13.584 -0.638 1.567 1.00 98.06 114 ALA A CA 1
ATOM 921 C C . ALA A 1 114 ? -12.855 -1.269 0.383 1.00 98.06 114 ALA A C 1
ATOM 923 O O . ALA A 1 114 ? -13.344 -2.218 -0.220 1.00 98.06 114 ALA A O 1
ATOM 924 N N . PHE A 1 115 ? -11.684 -0.733 0.053 1.00 98.38 115 PHE A N 1
ATOM 925 C CA . PHE A 1 115 ? -10.830 -1.261 -1.007 1.00 98.38 115 PHE A CA 1
ATOM 926 C C . PHE A 1 115 ? -9.358 -0.954 -0.728 1.00 98.38 115 PHE A C 1
ATOM 928 O O . PHE A 1 115 ? -9.024 -0.026 0.019 1.00 98.38 115 PHE A O 1
ATOM 935 N N . ILE A 1 116 ? -8.477 -1.749 -1.328 1.00 98.50 116 ILE A N 1
ATOM 936 C CA . ILE A 1 116 ? -7.026 -1.636 -1.190 1.00 98.50 116 ILE A CA 1
ATOM 937 C C . ILE A 1 116 ? -6.476 -0.773 -2.323 1.00 98.50 116 ILE A C 1
ATOM 939 O O . ILE A 1 116 ? -6.812 -0.979 -3.488 1.00 98.50 116 ILE A O 1
ATOM 943 N N . ILE A 1 117 ? -5.588 0.164 -1.994 1.00 97.81 117 ILE A N 1
ATOM 944 C CA . ILE A 1 117 ? -4.759 0.870 -2.974 1.00 97.81 117 ILE A CA 1
ATOM 945 C C . ILE A 1 117 ? -3.294 0.493 -2.737 1.00 97.81 117 ILE A C 1
ATOM 947 O O . ILE A 1 117 ? -2.703 0.960 -1.751 1.00 97.81 117 ILE A O 1
ATOM 951 N N . PRO A 1 118 ? -2.688 -0.294 -3.641 1.00 96.50 118 PRO A N 1
ATOM 952 C CA . PRO A 1 118 ? -1.293 -0.686 -3.530 1.00 96.50 118 PRO A CA 1
ATOM 953 C C . PRO A 1 118 ? -0.345 0.486 -3.844 1.00 96.50 118 PRO A C 1
ATOM 955 O O . PRO A 1 118 ? -0.757 1.549 -4.333 1.00 96.50 118 PRO A O 1
ATOM 958 N N . GLY A 1 119 ? 0.944 0.324 -3.547 1.00 94.88 119 GLY A N 1
ATOM 959 C CA . GLY A 1 119 ? 1.994 1.228 -4.023 1.00 94.88 119 GLY A CA 1
ATOM 960 C C . GLY A 1 119 ? 2.312 0.945 -5.490 1.00 94.88 119 GLY A C 1
ATOM 961 O O . GLY A 1 119 ? 2.100 1.794 -6.354 1.00 94.88 119 GLY A O 1
ATOM 962 N N . GLN A 1 120 ? 2.748 -0.283 -5.750 1.00 94.50 120 GLN A N 1
ATOM 963 C CA . GLN A 1 120 ? 2.867 -0.925 -7.051 1.00 94.50 120 GLN A CA 1
ATOM 964 C C . GLN A 1 120 ? 2.184 -2.288 -6.938 1.00 94.50 120 GLN A C 1
ATOM 966 O O . GLN A 1 120 ? 2.602 -3.106 -6.125 1.00 94.50 120 GLN A O 1
ATOM 971 N N . VAL A 1 121 ? 1.130 -2.507 -7.725 1.00 95.25 121 VAL A N 1
ATOM 972 C CA . VAL A 1 121 ? 0.312 -3.724 -7.645 1.00 95.25 121 VAL A CA 1
ATOM 973 C C . VAL A 1 121 ? 1.106 -4.967 -8.049 1.00 95.25 121 VAL A C 1
ATOM 975 O O . VAL A 1 121 ? 1.843 -4.953 -9.036 1.00 95.25 121 VAL A O 1
ATOM 978 N N . GLY A 1 122 ? 0.929 -6.051 -7.302 1.00 95.31 122 GLY A N 1
ATOM 979 C CA . GLY A 1 122 ? 1.493 -7.354 -7.615 1.00 95.31 122 GLY A CA 1
ATOM 980 C C . GLY A 1 122 ? 0.738 -8.528 -6.994 1.00 95.31 122 GLY A C 1
ATOM 981 O O . GLY A 1 122 ? -0.342 -8.362 -6.427 1.00 95.31 122 GLY A O 1
ATOM 982 N N . PRO A 1 123 ? 1.300 -9.745 -7.099 1.00 95.44 123 PRO A N 1
ATOM 983 C CA . PRO A 1 123 ? 0.639 -10.966 -6.640 1.00 95.44 123 PRO A CA 1
ATOM 984 C C . PRO A 1 123 ? 0.319 -10.977 -5.141 1.00 95.44 123 PRO A C 1
ATOM 986 O O . PRO A 1 123 ? -0.719 -11.503 -4.738 1.00 95.44 123 PRO A O 1
ATOM 989 N N . ASP A 1 124 ? 1.181 -10.389 -4.308 1.00 96.62 124 ASP A N 1
ATOM 990 C CA . ASP A 1 124 ? 0.951 -10.335 -2.862 1.00 96.62 124 ASP A CA 1
ATOM 991 C C . ASP A 1 124 ? -0.177 -9.363 -2.490 1.00 96.62 124 ASP A C 1
ATOM 993 O O . ASP A 1 124 ? -0.894 -9.619 -1.525 1.00 96.62 124 ASP A O 1
ATOM 997 N N . ASP A 1 125 ? -0.419 -8.317 -3.289 1.00 97.38 125 ASP A N 1
ATOM 998 C CA . ASP A 1 125 ? -1.578 -7.433 -3.116 1.00 97.38 125 ASP A CA 1
ATOM 999 C C . ASP A 1 125 ? -2.892 -8.173 -3.406 1.00 97.38 125 ASP A C 1
ATOM 1001 O O . ASP A 1 125 ? -3.872 -7.989 -2.689 1.00 97.38 125 ASP A O 1
ATOM 1005 N N . VAL A 1 126 ? -2.908 -9.071 -4.401 1.00 97.31 126 VAL A N 1
ATOM 1006 C CA . VAL A 1 126 ? -4.070 -9.934 -4.691 1.00 97.31 126 VAL A CA 1
ATOM 1007 C C . VAL A 1 126 ? -4.299 -10.945 -3.567 1.00 97.31 126 VAL A C 1
ATOM 1009 O O . VAL A 1 126 ? -5.428 -11.145 -3.129 1.00 97.31 126 VAL A O 1
ATOM 1012 N N . ARG A 1 127 ? -3.236 -11.556 -3.034 1.00 98.19 127 ARG A N 1
ATOM 1013 C CA . ARG A 1 127 ? -3.351 -12.450 -1.867 1.00 98.19 127 ARG A CA 1
ATOM 1014 C C . ARG A 1 127 ? -3.883 -11.711 -0.643 1.00 98.19 127 ARG A C 1
ATOM 1016 O O . ARG A 1 127 ? -4.729 -12.240 0.074 1.00 98.19 127 ARG A O 1
ATOM 1023 N N . LEU A 1 128 ? -3.405 -10.489 -0.417 1.00 98.06 128 LEU A N 1
ATOM 1024 C CA . LEU A 1 128 ? -3.879 -9.621 0.653 1.00 98.06 128 LEU A CA 1
ATOM 1025 C C . LEU A 1 128 ? -5.355 -9.248 0.471 1.00 98.06 128 LEU A C 1
ATOM 1027 O O . LEU A 1 128 ? -6.109 -9.284 1.442 1.00 98.06 128 LEU A O 1
ATOM 1031 N N . ALA A 1 129 ? -5.770 -8.951 -0.759 1.00 97.88 129 ALA A N 1
ATOM 1032 C CA . ALA A 1 129 ? -7.160 -8.700 -1.128 1.00 97.88 129 ALA A CA 1
ATOM 1033 C C . ALA A 1 129 ? -8.065 -9.879 -0.767 1.00 97.88 129 ALA A C 1
ATOM 1035 O O . ALA A 1 129 ? -9.065 -9.696 -0.077 1.00 97.88 129 ALA A O 1
ATOM 1036 N N . CYS A 1 130 ? -7.661 -11.100 -1.134 1.00 97.94 130 CYS A N 1
ATOM 1037 C CA . CYS A 1 130 ? -8.372 -12.318 -0.748 1.00 97.94 130 CYS A CA 1
ATOM 1038 C C . CYS A 1 130 ? -8.413 -12.513 0.775 1.00 97.94 130 CYS A C 1
ATOM 1040 O O . CYS A 1 130 ? -9.434 -12.927 1.311 1.00 97.94 130 CYS A O 1
ATOM 1042 N N . ALA A 1 131 ? -7.320 -12.217 1.484 1.00 98.06 131 ALA A N 1
ATOM 1043 C CA . ALA A 1 131 ? -7.247 -12.389 2.935 1.00 98.06 131 ALA A CA 1
ATOM 1044 C C . ALA A 1 131 ? -8.115 -11.383 3.714 1.00 98.06 131 ALA A C 1
ATOM 1046 O O . ALA A 1 131 ? -8.590 -11.702 4.805 1.00 98.06 131 ALA A O 1
ATOM 1047 N N . LEU A 1 132 ? -8.296 -10.172 3.182 1.00 97.62 132 LEU A N 1
ATOM 1048 C CA . LEU A 1 132 ? -9.120 -9.118 3.781 1.00 97.62 132 LEU A CA 1
ATOM 1049 C C . LEU A 1 132 ? -10.563 -9.098 3.262 1.00 97.62 132 LEU A C 1
ATOM 1051 O O . LEU A 1 132 ? -11.373 -8.376 3.839 1.00 97.62 132 LEU A O 1
ATOM 1055 N N . ASP A 1 133 ? -10.866 -9.867 2.213 1.00 97.62 133 ASP A N 1
ATOM 1056 C CA . ASP A 1 133 ? -12.118 -9.798 1.449 1.00 97.62 133 ASP A CA 1
ATOM 1057 C C . ASP A 1 133 ? -12.408 -8.371 0.940 1.00 97.62 133 ASP A C 1
ATOM 1059 O O . ASP A 1 133 ? -13.501 -7.829 1.090 1.00 97.62 133 ASP A O 1
ATOM 1063 N N . LEU A 1 134 ? -11.376 -7.722 0.385 1.00 98.25 134 LEU A N 1
ATOM 1064 C CA . LEU A 1 134 ? -11.444 -6.355 -0.140 1.00 98.25 134 LEU A CA 1
ATOM 1065 C C . LEU A 1 134 ? -10.980 -6.313 -1.597 1.00 98.25 134 LEU A C 1
ATOM 1067 O O . LEU A 1 134 ? -9.930 -6.875 -1.901 1.00 98.25 134 LEU A O 1
ATOM 1071 N N . PRO A 1 135 ? -11.671 -5.596 -2.500 1.00 97.88 135 PRO A N 1
ATOM 1072 C CA . PRO A 1 135 ? -11.186 -5.396 -3.859 1.00 97.88 135 PRO A CA 1
ATOM 1073 C C . PRO A 1 135 ? -9.910 -4.540 -3.883 1.00 97.88 135 PRO A C 1
ATOM 1075 O O . PRO A 1 135 ? -9.696 -3.677 -3.026 1.00 97.88 135 PRO A O 1
ATOM 1078 N N . VAL A 1 136 ? -9.078 -4.744 -4.906 1.00 97.81 136 VAL A N 1
ATOM 1079 C CA . VAL A 1 136 ? -7.905 -3.904 -5.194 1.00 97.81 136 VAL A CA 1
ATOM 1080 C C . VAL A 1 136 ? -8.279 -2.878 -6.252 1.00 97.81 136 VAL A C 1
ATOM 1082 O O . VAL A 1 136 ? -8.737 -3.238 -7.334 1.00 97.81 136 VAL A O 1
ATOM 1085 N N . LEU A 1 137 ? -8.042 -1.598 -5.973 1.00 97.19 137 LEU A N 1
ATOM 1086 C CA . LEU A 1 137 ? -8.127 -0.550 -6.982 1.00 97.19 137 LEU A CA 1
ATOM 1087 C C . LEU A 1 137 ? -6.784 -0.446 -7.714 1.00 97.19 137 LEU A C 1
ATOM 1089 O O . LEU A 1 137 ? -5.874 0.268 -7.287 1.00 97.19 137 LEU A O 1
ATOM 1093 N N . GLY A 1 138 ? -6.663 -1.175 -8.819 1.00 94.31 138 GLY A N 1
ATOM 1094 C CA . GLY A 1 138 ? -5.478 -1.176 -9.667 1.00 94.31 138 GLY A CA 1
ATOM 1095 C C . GLY A 1 138 ? -5.634 -2.092 -10.883 1.00 94.31 138 GLY A C 1
ATOM 1096 O O . GLY A 1 138 ? -6.628 -2.809 -10.987 1.00 94.31 138 GLY A O 1
ATOM 1097 N N . PRO A 1 139 ? -4.675 -2.059 -11.822 1.00 94.81 139 PRO A N 1
ATOM 1098 C CA . PRO A 1 139 ? -4.637 -3.009 -12.927 1.00 94.81 139 PRO A CA 1
ATOM 1099 C C . PRO A 1 139 ? -4.308 -4.426 -12.438 1.00 94.81 139 PRO A C 1
ATOM 1101 O O . PRO A 1 139 ? -3.734 -4.611 -11.366 1.00 94.81 139 PRO A O 1
ATOM 1104 N N . GLU A 1 140 ? -4.603 -5.422 -13.272 1.00 95.31 140 GLU A N 1
ATOM 1105 C CA . GLU A 1 140 ? -4.152 -6.801 -13.067 1.00 95.31 140 GLU A CA 1
ATOM 1106 C C . GLU A 1 140 ? -2.612 -6.846 -12.921 1.00 95.31 140 GLU A C 1
ATOM 1108 O O . GLU A 1 140 ? -1.917 -6.272 -13.771 1.00 95.31 140 GLU A O 1
ATOM 1113 N N . PRO A 1 141 ? -2.045 -7.532 -11.905 1.00 95.19 141 PRO A N 1
ATOM 1114 C CA . PRO A 1 141 ? -0.600 -7.630 -11.688 1.00 95.19 141 PRO A CA 1
ATOM 1115 C C . PRO A 1 141 ? 0.230 -7.954 -12.931 1.00 95.19 141 PRO A C 1
ATOM 1117 O O . PRO A 1 141 ? 1.286 -7.362 -13.136 1.00 95.19 141 PRO A O 1
ATOM 1120 N N . GLN A 1 142 ? -0.242 -8.870 -13.781 1.00 93.50 142 GLN A N 1
ATOM 1121 C CA . GLN A 1 142 ? 0.479 -9.267 -14.994 1.00 93.50 142 GLN A CA 1
ATOM 1122 C C . GLN A 1 142 ? 0.559 -8.119 -16.009 1.00 93.50 142 GLN A C 1
ATOM 1124 O O . GLN A 1 142 ? 1.608 -7.875 -16.602 1.00 93.50 142 GLN A O 1
ATOM 1129 N N . VAL A 1 143 ? -0.529 -7.361 -16.157 1.00 93.75 143 VAL A N 1
ATOM 1130 C CA . VAL A 1 143 ? -0.587 -6.175 -17.023 1.00 93.75 143 VAL A CA 1
ATOM 1131 C C . VAL A 1 143 ? 0.308 -5.073 -16.454 1.00 93.75 143 VAL A C 1
ATOM 1133 O O . VAL A 1 143 ? 1.082 -4.460 -17.190 1.00 93.75 143 VAL A O 1
ATOM 1136 N N . ALA A 1 144 ? 0.257 -4.859 -15.137 1.00 93.31 144 ALA A N 1
ATOM 1137 C CA . ALA A 1 144 ? 1.077 -3.873 -14.441 1.00 93.31 144 ALA A CA 1
ATOM 1138 C C . ALA A 1 144 ? 2.580 -4.172 -14.541 1.00 93.31 144 ALA A C 1
ATOM 1140 O O . ALA A 1 144 ? 3.374 -3.257 -14.753 1.00 93.31 144 ALA A O 1
ATOM 1141 N N . ALA A 1 145 ? 2.974 -5.443 -14.421 1.00 91.50 145 ALA A N 1
ATOM 1142 C CA . ALA A 1 145 ? 4.366 -5.872 -14.519 1.00 91.50 145 ALA A CA 1
ATOM 1143 C C . ALA A 1 145 ? 4.949 -5.590 -15.910 1.00 91.50 145 ALA A C 1
ATOM 1145 O O . ALA A 1 145 ? 6.058 -5.069 -16.027 1.00 91.50 145 ALA A O 1
ATOM 1146 N N . VAL A 1 146 ? 4.179 -5.870 -16.966 1.00 91.19 146 VAL A N 1
ATOM 1147 C CA . VAL A 1 146 ? 4.609 -5.623 -18.346 1.00 91.19 146 VAL A CA 1
ATOM 1148 C C . VAL A 1 146 ? 4.635 -4.124 -18.637 1.00 91.19 146 VAL A C 1
ATOM 1150 O O . VAL A 1 146 ? 5.687 -3.576 -18.972 1.00 91.19 146 VAL A O 1
ATOM 1153 N N . TYR A 1 147 ? 3.500 -3.442 -18.491 1.00 91.81 147 TYR A N 1
ATOM 1154 C CA . TYR A 1 147 ? 3.323 -2.071 -18.979 1.00 91.81 147 TYR A CA 1
ATOM 1155 C C . TYR A 1 147 ? 3.728 -0.979 -17.982 1.00 91.81 147 TYR A C 1
ATOM 1157 O O . TYR A 1 147 ? 3.821 0.184 -18.362 1.00 91.81 147 TYR A O 1
ATOM 1165 N N . GLY A 1 148 ? 4.038 -1.339 -16.735 1.00 89.31 148 GLY A N 1
ATOM 1166 C CA . GLY A 1 148 ? 4.695 -0.451 -15.773 1.00 89.31 148 GLY A CA 1
ATOM 1167 C C . GLY A 1 148 ? 6.203 -0.301 -16.006 1.00 89.31 148 GLY A C 1
ATOM 1168 O O . GLY A 1 148 ? 6.835 0.575 -15.414 1.00 89.31 148 GLY A O 1
ATOM 1169 N N . SER A 1 149 ? 6.800 -1.138 -16.862 1.00 90.75 149 SER A N 1
ATOM 1170 C CA . SER A 1 149 ? 8.209 -1.036 -17.249 1.00 90.75 149 SER A CA 1
ATOM 1171 C C . SER A 1 149 ? 8.428 -0.000 -18.359 1.00 90.75 149 SER A C 1
ATOM 1173 O O . SER A 1 149 ? 7.539 0.283 -19.164 1.00 90.75 149 SER A O 1
ATOM 1175 N N . LYS A 1 150 ? 9.652 0.539 -18.457 1.00 89.94 150 LYS A N 1
ATOM 1176 C CA . LYS A 1 150 ? 10.028 1.465 -19.543 1.00 89.94 150 LYS A CA 1
ATOM 1177 C C . LYS A 1 150 ? 9.893 0.809 -20.923 1.00 89.94 150 LYS A C 1
ATOM 1179 O O . LYS A 1 150 ? 9.405 1.448 -21.853 1.00 89.94 150 LYS A O 1
ATOM 1184 N N . SER A 1 151 ? 10.302 -0.454 -21.048 1.00 91.19 151 SER A N 1
ATOM 1185 C CA . SER A 1 151 ? 10.211 -1.216 -22.296 1.00 91.19 151 SER A CA 1
ATOM 1186 C C . SER A 1 151 ? 8.755 -1.510 -22.669 1.00 91.19 151 SER A C 1
ATOM 1188 O O . SER A 1 151 ? 8.352 -1.285 -23.807 1.00 91.19 151 SER A O 1
ATOM 1190 N N . GLY A 1 152 ? 7.917 -1.894 -21.700 1.00 92.25 152 GLY A N 1
ATOM 1191 C CA . GLY A 1 152 ? 6.478 -2.074 -21.912 1.00 92.25 152 GLY A CA 1
ATOM 1192 C C . GLY A 1 152 ? 5.763 -0.795 -22.347 1.00 92.25 152 GLY A C 1
ATOM 1193 O O . GLY A 1 152 ? 4.970 -0.834 -23.286 1.00 92.25 152 GLY A O 1
ATOM 1194 N N . ALA A 1 153 ? 6.087 0.349 -21.739 1.00 91.38 153 ALA A N 1
ATOM 1195 C CA . ALA A 1 153 ? 5.540 1.641 -22.154 1.00 91.38 153 ALA A CA 1
ATOM 1196 C C . ALA A 1 153 ? 5.922 2.000 -23.604 1.00 91.38 153 ALA A C 1
ATOM 1198 O O . ALA A 1 153 ? 5.072 2.453 -24.369 1.00 91.38 153 ALA A O 1
ATOM 1199 N N . LYS A 1 154 ? 7.168 1.732 -24.028 1.00 91.75 154 LYS A N 1
ATOM 1200 C CA . LYS A 1 154 ? 7.591 1.925 -25.428 1.00 91.75 154 LYS A CA 1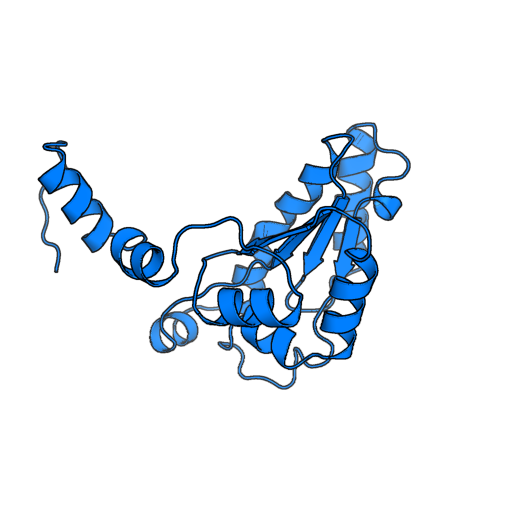
ATOM 1201 C C . LYS A 1 154 ? 6.807 1.050 -26.407 1.00 91.75 154 LYS A C 1
ATOM 1203 O O . LYS A 1 154 ? 6.466 1.529 -27.485 1.00 91.75 154 LYS A O 1
ATOM 1208 N N . ARG A 1 155 ? 6.471 -0.192 -26.032 1.00 91.25 155 ARG A N 1
ATOM 1209 C CA . ARG A 1 155 ? 5.606 -1.062 -26.851 1.00 91.25 155 ARG A CA 1
ATOM 1210 C C . ARG A 1 155 ? 4.211 -0.456 -27.034 1.00 91.25 155 ARG A C 1
ATOM 1212 O O . ARG A 1 155 ? 3.713 -0.457 -28.154 1.00 91.25 155 ARG A O 1
ATOM 1219 N N . ILE A 1 156 ? 3.616 0.116 -25.978 1.00 93.56 156 ILE A N 1
ATOM 1220 C CA . ILE A 1 156 ? 2.327 0.832 -26.078 1.00 93.56 156 ILE A CA 1
ATOM 1221 C C . ILE A 1 156 ? 2.443 2.015 -27.041 1.00 93.56 156 ILE A C 1
ATOM 1223 O O . ILE A 1 156 ? 1.601 2.165 -27.921 1.00 93.56 156 ILE A O 1
ATOM 1227 N N . PHE A 1 157 ? 3.482 2.842 -26.904 1.00 94.00 157 PHE A N 1
ATOM 1228 C CA . PHE A 1 157 ? 3.659 4.005 -27.775 1.00 94.00 157 PHE A CA 1
ATOM 1229 C C . PHE A 1 157 ? 3.863 3.620 -29.239 1.00 94.00 157 PHE A C 1
ATOM 1231 O O . PHE A 1 157 ? 3.264 4.247 -30.107 1.00 94.00 157 PHE A O 1
ATOM 1238 N N . ALA A 1 158 ? 4.625 2.557 -29.511 1.00 91.88 158 ALA A N 1
ATOM 1239 C CA . ALA A 1 158 ? 4.790 2.033 -30.863 1.00 91.88 158 ALA A CA 1
ATOM 1240 C C . ALA A 1 158 ? 3.457 1.544 -31.460 1.00 91.88 158 ALA A C 1
ATOM 1242 O O . ALA A 1 158 ? 3.152 1.869 -32.602 1.00 91.88 158 ALA A O 1
ATOM 1243 N N . MET A 1 159 ? 2.642 0.814 -30.685 1.00 93.31 159 MET A N 1
ATOM 1244 C CA . MET A 1 159 ? 1.316 0.343 -31.122 1.00 93.31 159 MET A CA 1
ATOM 1245 C C . MET A 1 159 ? 0.314 1.482 -31.342 1.00 93.31 159 MET A C 1
ATOM 1247 O O . MET A 1 159 ? -0.572 1.363 -32.180 1.00 93.31 159 MET A O 1
ATOM 1251 N N . ALA A 1 160 ? 0.439 2.567 -30.578 1.00 96.38 160 ALA A N 1
ATOM 1252 C CA . ALA A 1 160 ? -0.421 3.743 -30.670 1.00 96.38 160 ALA A CA 1
ATOM 1253 C C . ALA A 1 160 ? 0.091 4.801 -31.666 1.00 96.38 160 ALA A C 1
ATOM 1255 O O . ALA A 1 160 ? -0.464 5.896 -31.710 1.00 96.38 160 ALA A O 1
ATOM 1256 N N . GLU A 1 161 ? 1.163 4.507 -32.412 1.00 95.56 161 GLU A N 1
ATOM 1257 C CA . GLU A 1 161 ? 1.807 5.432 -33.357 1.00 95.56 161 GLU A CA 1
ATOM 1258 C C . GLU A 1 161 ? 2.215 6.777 -32.715 1.00 95.56 161 GLU A C 1
ATOM 1260 O O . GLU A 1 161 ? 2.228 7.834 -33.346 1.00 95.56 161 GLU A O 1
ATOM 1265 N N . VAL A 1 162 ? 2.575 6.745 -31.428 1.00 96.38 162 VAL A N 1
ATOM 1266 C CA . VAL A 1 162 ? 3.050 7.914 -30.682 1.00 96.38 162 VAL A CA 1
ATOM 1267 C C . VAL A 1 162 ? 4.556 8.063 -30.876 1.00 96.38 162 VAL A C 1
ATOM 1269 O O . VAL A 1 162 ? 5.327 7.139 -30.621 1.00 96.38 162 VAL A O 1
ATOM 1272 N N . ASN A 1 163 ? 4.994 9.260 -31.267 1.00 93.06 163 ASN A N 1
ATOM 1273 C CA . ASN A 1 163 ? 6.414 9.572 -31.416 1.00 93.06 163 ASN A CA 1
ATOM 1274 C C . ASN A 1 163 ? 7.174 9.390 -30.091 1.00 93.06 163 ASN A C 1
ATOM 1276 O O . ASN A 1 163 ? 6.846 10.014 -29.081 1.00 93.06 163 ASN A O 1
ATOM 1280 N N . THR A 1 164 ? 8.246 8.595 -30.112 1.00 90.88 164 THR A N 1
ATOM 1281 C CA . THR A 1 164 ? 9.162 8.410 -28.974 1.00 90.88 164 THR A CA 1
ATOM 1282 C C . THR A 1 164 ? 10.597 8.770 -29.355 1.00 90.88 164 THR A C 1
ATOM 1284 O O . THR A 1 164 ? 10.985 8.523 -30.498 1.00 90.88 164 THR A O 1
ATOM 1287 N N . PRO A 1 165 ? 11.422 9.287 -28.423 1.00 90.12 165 PRO A N 1
ATOM 1288 C CA . PRO A 1 165 ? 12.844 9.508 -28.678 1.00 90.12 165 PRO A CA 1
ATOM 1289 C C . PRO A 1 165 ? 13.552 8.229 -29.161 1.00 90.12 165 PRO A C 1
ATOM 1291 O O . PRO A 1 165 ? 13.201 7.135 -28.699 1.00 90.12 165 PRO A O 1
ATOM 1294 N N . PRO A 1 166 ? 14.563 8.339 -30.044 1.00 88.50 166 PRO A N 1
ATOM 1295 C CA . PRO A 1 166 ? 15.305 7.180 -30.527 1.00 88.50 166 PRO A CA 1
ATOM 1296 C C . PRO A 1 166 ? 15.989 6.440 -29.370 1.00 88.50 166 PRO A C 1
ATOM 1298 O O . PRO A 1 166 ? 16.568 7.049 -28.471 1.00 88.50 166 PRO A O 1
ATOM 1301 N N . GLY A 1 167 ? 15.932 5.109 -29.394 1.00 86.12 167 GLY A N 1
ATOM 1302 C CA . GLY A 1 167 ? 16.620 4.248 -28.433 1.00 86.12 167 GLY A CA 1
ATOM 1303 C C . GLY A 1 167 ? 16.104 2.812 -28.464 1.00 86.12 167 GLY A C 1
ATOM 1304 O O . GLY A 1 167 ? 14.992 2.558 -28.917 1.00 86.12 167 GLY A O 1
ATOM 1305 N N . ALA A 1 168 ? 16.885 1.876 -27.934 1.00 79.69 168 ALA A N 1
ATOM 1306 C CA . ALA A 1 168 ? 16.521 0.460 -27.889 1.00 79.69 168 ALA A CA 1
ATOM 1307 C C . ALA A 1 168 ? 15.576 0.124 -26.718 1.00 79.69 168 ALA A C 1
ATOM 1309 O O . ALA A 1 168 ? 15.469 0.884 -25.744 1.00 79.69 168 ALA A O 1
ATOM 1310 N N . TYR A 1 169 ? 14.866 -0.994 -26.845 1.00 76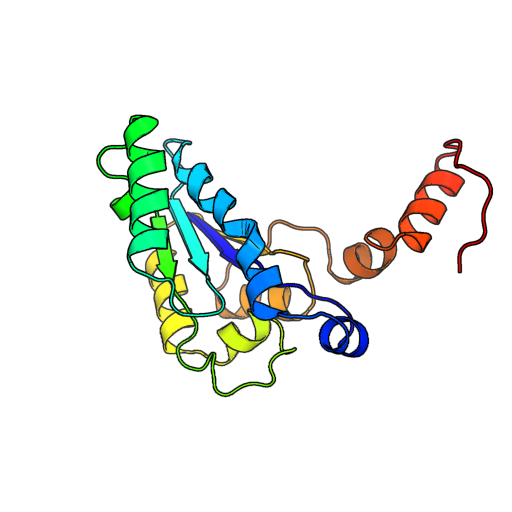.62 169 TYR A N 1
ATOM 1311 C CA . TYR A 1 169 ? 14.100 -1.655 -25.790 1.00 76.62 169 TYR A CA 1
ATOM 1312 C C . TYR A 1 169 ? 14.012 -3.155 -26.089 1.00 76.62 169 TYR A C 1
ATOM 1314 O O . TYR A 1 169 ? 14.069 -3.549 -27.254 1.00 76.62 169 TYR A O 1
ATOM 1322 N N . ASP A 1 170 ? 13.937 -3.956 -25.034 1.00 61.28 170 ASP A N 1
ATOM 1323 C CA . ASP A 1 170 ? 13.748 -5.408 -25.026 1.00 61.28 170 ASP A CA 1
ATOM 1324 C C . ASP A 1 170 ? 12.261 -5.774 -24.963 1.00 61.28 170 ASP A C 1
ATOM 1326 O O . ASP A 1 170 ? 11.452 -4.957 -24.467 1.00 61.28 170 ASP A O 1
#